Protein AF-A0A2E7JNN3-F1 (afdb_monomer_lite)

Foldseek 3Di:
DDKWKKKKAWDPPADPVVVVCCQVPPQQCLCPPPLHFPQKHWHKAQDCDDPRNRMIMIMMDGNDPVRVCQQPVDQPEAGDPVNVVRCVRSVVVVVVVVVVVTIDMDTDDSGHDRD

Structure (mmCIF, N/CA/C/O backbone):
data_AF-A0A2E7JNN3-F1
#
_entry.id   AF-A0A2E7JNN3-F1
#
loop_
_atom_site.group_PDB
_atom_site.id
_atom_site.type_symbol
_atom_site.label_atom_id
_atom_site.label_alt_id
_atom_site.label_comp_id
_atom_site.label_asym_id
_atom_site.label_entity_id
_atom_site.label_seq_id
_atom_site.pdbx_PDB_ins_code
_atom_site.Cartn_x
_atom_site.Cartn_y
_atom_site.Cartn_z
_atom_site.occupancy
_atom_site.B_iso_or_equiv
_atom_site.auth_seq_id
_atom_site.auth_comp_id
_atom_site.auth_asym_id
_atom_site.auth_atom_id
_atom_site.pdbx_PDB_model_num
ATOM 1 N N . MET A 1 1 ? -5.903 0.884 -16.793 1.00 65.25 1 MET A N 1
ATOM 2 C CA . MET A 1 1 ? -5.655 0.832 -15.342 1.00 65.25 1 MET A CA 1
ATOM 3 C C . MET A 1 1 ? -6.021 -0.557 -14.862 1.00 65.25 1 MET A C 1
ATOM 5 O O . MET A 1 1 ? -7.156 -0.971 -15.068 1.00 65.25 1 MET A O 1
ATOM 9 N N . ILE A 1 2 ? -5.045 -1.295 -14.341 1.00 82.06 2 ILE A N 1
ATOM 10 C CA . ILE A 1 2 ? -5.230 -2.653 -13.808 1.00 82.06 2 ILE A CA 1
ATOM 11 C C . ILE A 1 2 ? -5.215 -2.545 -12.295 1.00 82.06 2 ILE A C 1
ATOM 13 O O . ILE A 1 2 ? -4.373 -1.830 -11.764 1.00 82.06 2 ILE A O 1
ATOM 17 N N . ILE A 1 3 ? -6.152 -3.215 -11.632 1.00 82.19 3 ILE A N 1
ATOM 18 C CA . ILE A 1 3 ? -6.319 -3.164 -10.184 1.00 82.19 3 ILE A CA 1
ATOM 19 C C . ILE A 1 3 ? -5.947 -4.503 -9.548 1.00 82.19 3 ILE A C 1
ATOM 21 O O . ILE A 1 3 ? -6.315 -5.560 -10.058 1.00 82.19 3 ILE A O 1
ATOM 25 N N . VAL A 1 4 ? -5.265 -4.431 -8.411 1.00 84.25 4 VAL A N 1
ATOM 26 C CA . VAL A 1 4 ? -5.246 -5.487 -7.397 1.00 84.25 4 VAL A CA 1
ATOM 27 C C . VAL A 1 4 ? -5.887 -4.920 -6.145 1.00 84.25 4 VAL A C 1
ATOM 29 O O . VAL A 1 4 ? -5.634 -3.769 -5.783 1.00 84.25 4 VAL A O 1
ATOM 32 N N . SER A 1 5 ? -6.726 -5.715 -5.491 1.00 86.56 5 SER A N 1
ATOM 33 C CA . SER A 1 5 ? -7.378 -5.312 -4.253 1.00 86.56 5 SER A CA 1
ATOM 34 C C . SER A 1 5 ? -7.288 -6.374 -3.174 1.00 86.56 5 SER A C 1
ATOM 36 O O . SER A 1 5 ? -7.228 -7.573 -3.445 1.00 86.56 5 SER A O 1
ATOM 38 N N . PHE A 1 6 ? -7.321 -5.918 -1.932 1.00 88.81 6 PHE A N 1
ATOM 39 C CA . PHE A 1 6 ? -7.405 -6.768 -0.757 1.00 88.81 6 PHE A CA 1
ATOM 40 C C . PHE A 1 6 ? -8.332 -6.128 0.268 1.00 88.81 6 PHE A C 1
ATOM 42 O O . PHE A 1 6 ? -8.401 -4.902 0.389 1.00 88.81 6 PHE A O 1
ATOM 49 N N . PHE A 1 7 ? -9.054 -6.963 1.005 1.00 91.12 7 PHE A N 1
ATOM 50 C CA . PHE A 1 7 ? -9.752 -6.524 2.204 1.00 91.12 7 PHE A CA 1
ATOM 51 C C . PHE A 1 7 ? -8.83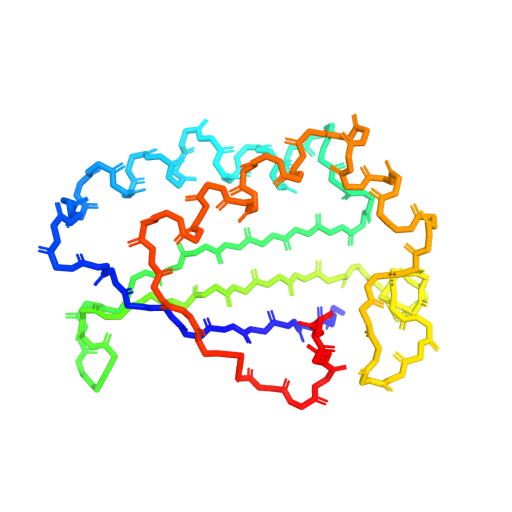8 -6.691 3.399 1.00 91.12 7 PHE A C 1
ATOM 53 O O . PHE A 1 7 ? -8.121 -7.679 3.490 1.00 91.12 7 PHE A O 1
ATOM 60 N N . ALA A 1 8 ? -8.895 -5.745 4.320 1.00 93.94 8 ALA A N 1
ATOM 61 C CA . ALA A 1 8 ? -8.104 -5.764 5.530 1.00 93.94 8 ALA A CA 1
ATOM 62 C C . ALA A 1 8 ? -8.969 -5.522 6.760 1.00 93.94 8 ALA A C 1
ATOM 64 O O . ALA A 1 8 ? -9.938 -4.757 6.729 1.00 93.94 8 ALA A O 1
ATOM 65 N N . THR A 1 9 ? -8.597 -6.173 7.850 1.00 95.50 9 THR A N 1
ATOM 66 C CA . THR A 1 9 ? -9.194 -6.001 9.170 1.00 95.50 9 THR A CA 1
ATOM 67 C C . THR A 1 9 ? -8.072 -5.688 10.141 1.00 95.50 9 THR A C 1
ATOM 69 O O . THR A 1 9 ? -7.060 -6.383 10.150 1.00 95.50 9 THR A O 1
ATOM 72 N N . LEU A 1 10 ? -8.230 -4.628 10.933 1.00 96.56 10 LEU A N 1
ATOM 73 C CA . LEU A 1 10 ? -7.227 -4.281 11.937 1.00 9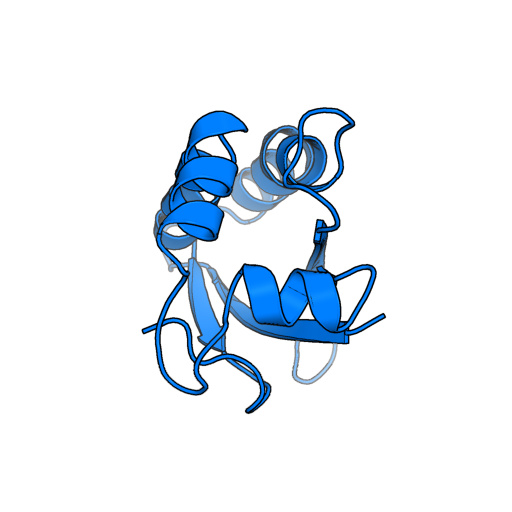6.56 10 LEU A CA 1
ATOM 74 C C . LEU A 1 10 ? -7.143 -5.378 12.990 1.00 96.56 10 LEU A C 1
ATOM 76 O O . LEU A 1 10 ? -8.164 -5.949 13.387 1.00 96.56 10 LEU A O 1
ATOM 80 N N . LYS A 1 11 ? -5.925 -5.637 13.459 1.00 96.50 11 LYS A N 1
ATOM 81 C CA . LYS A 1 11 ? -5.715 -6.515 14.606 1.00 96.50 11 LYS A CA 1
ATOM 82 C C . LYS A 1 11 ? -6.338 -5.901 15.856 1.00 96.50 11 LYS A C 1
ATOM 84 O O . LYS A 1 11 ? -6.516 -4.689 15.956 1.00 96.50 11 LYS A O 1
ATOM 89 N N . SER A 1 12 ? -6.692 -6.750 16.815 1.00 94.00 12 SER A N 1
ATOM 90 C CA . SER A 1 12 ? -7.490 -6.365 17.987 1.00 94.00 12 SER A CA 1
ATOM 91 C C . SER A 1 12 ? -6.871 -5.269 18.862 1.00 94.00 12 SER A C 1
ATOM 93 O O . SER A 1 12 ? -7.590 -4.529 19.528 1.00 94.00 12 SER A O 1
ATOM 95 N N . GLU A 1 13 ? -5.547 -5.188 18.870 1.00 94.81 13 GLU A N 1
ATOM 96 C CA . GLU A 1 13 ? -4.719 -4.287 19.663 1.00 94.81 13 GLU A CA 1
ATOM 97 C C . GLU A 1 13 ? -4.411 -2.961 18.956 1.00 94.81 13 GLU A C 1
ATOM 99 O O . GLU A 1 13 ? -3.846 -2.060 19.571 1.00 94.81 13 GLU A O 1
ATOM 104 N N . VAL A 1 14 ? -4.778 -2.839 17.679 1.00 96.25 14 VAL A N 1
ATOM 105 C CA . VAL A 1 14 ? -4.448 -1.685 16.843 1.00 96.25 14 VAL A CA 1
ATOM 106 C C . VAL A 1 14 ? -5.524 -0.617 16.967 1.00 96.25 14 VAL A C 1
ATOM 108 O O . VAL A 1 14 ? -6.707 -0.862 16.721 1.00 96.25 14 VAL A O 1
ATOM 111 N N . ASP A 1 15 ? -5.102 0.602 17.296 1.00 96.19 15 ASP A N 1
ATOM 112 C CA . ASP A 1 15 ? -5.982 1.761 17.268 1.00 96.19 15 ASP A CA 1
ATOM 113 C C . ASP A 1 15 ? -6.225 2.232 15.824 1.00 96.19 15 ASP A C 1
ATOM 115 O O . ASP A 1 15 ? -5.304 2.437 15.030 1.00 96.19 15 ASP A O 1
ATOM 119 N N . ALA A 1 16 ? -7.497 2.426 15.472 1.00 96.00 16 ALA A N 1
ATOM 120 C CA . ALA A 1 16 ? -7.872 2.818 14.118 1.00 96.00 16 ALA A CA 1
ATOM 121 C C . ALA A 1 16 ? -7.379 4.227 13.748 1.00 96.00 16 ALA A C 1
ATOM 123 O O . ALA A 1 16 ? -7.086 4.474 12.580 1.00 96.00 16 ALA A O 1
ATOM 124 N N . VAL A 1 17 ? -7.278 5.151 14.711 1.00 96.88 17 VAL A N 1
ATOM 125 C CA . VAL A 1 17 ? -6.800 6.519 14.454 1.00 96.88 17 VAL A CA 1
ATOM 126 C C . VAL A 1 17 ? -5.297 6.516 14.202 1.00 96.88 17 VAL A C 1
ATOM 128 O O . VAL A 1 17 ? -4.835 7.227 13.306 1.00 96.88 17 VAL A O 1
ATOM 131 N N . GLU A 1 18 ? -4.544 5.704 14.944 1.00 97.06 18 GLU A N 1
ATOM 132 C CA . GLU A 1 18 ? -3.122 5.462 14.692 1.00 97.06 18 GLU A CA 1
ATOM 133 C C . GLU A 1 18 ? -2.904 4.901 13.282 1.00 97.06 18 GLU A C 1
ATOM 135 O O . GLU A 1 18 ? -2.160 5.493 12.495 1.00 97.06 18 GLU A O 1
ATOM 140 N N . PHE A 1 19 ? -3.622 3.833 12.922 1.00 97.62 19 PHE A N 1
ATOM 141 C CA . PHE A 1 19 ? -3.540 3.243 11.587 1.00 97.62 19 PHE A CA 1
ATOM 142 C C . PHE A 1 19 ? -3.891 4.250 10.483 1.00 97.62 19 PHE A C 1
ATOM 144 O O . PHE A 1 19 ? -3.142 4.418 9.525 1.00 97.62 19 PHE A O 1
ATOM 151 N N . GLU A 1 20 ? -5.012 4.964 10.606 1.00 97.44 20 GLU A N 1
ATOM 152 C CA . GLU A 1 20 ? -5.458 5.936 9.598 1.00 97.44 20 GLU A CA 1
ATOM 153 C C . GLU A 1 20 ? -4.499 7.129 9.468 1.00 97.44 20 GLU A C 1
ATOM 155 O O . GLU A 1 20 ? -4.327 7.688 8.379 1.00 97.44 20 GLU A O 1
ATOM 160 N N . THR A 1 21 ? -3.847 7.514 10.565 1.00 97.88 21 THR A N 1
ATOM 161 C CA . THR A 1 21 ? -2.795 8.535 10.571 1.00 97.88 21 THR A CA 1
ATOM 162 C C . THR A 1 21 ? -1.562 8.040 9.833 1.00 97.88 21 THR A C 1
ATOM 164 O O . THR A 1 21 ? -1.094 8.715 8.916 1.00 97.88 21 THR A O 1
ATOM 167 N N . TRP A 1 22 ? -1.110 6.826 10.140 1.00 97.62 22 TRP A N 1
ATOM 168 C CA . TRP A 1 22 ? -0.007 6.184 9.438 1.00 97.62 22 TRP A CA 1
ATOM 169 C C . TRP A 1 22 ? -0.280 6.023 7.933 1.00 97.62 22 TRP A C 1
ATOM 171 O O . TRP A 1 22 ? 0.571 6.354 7.105 1.00 97.62 22 TRP A O 1
ATOM 181 N N . VAL A 1 23 ? -1.490 5.603 7.546 1.00 97.56 23 VAL A N 1
ATOM 182 C CA . VAL A 1 23 ? -1.878 5.481 6.132 1.00 97.56 23 VAL A CA 1
ATOM 183 C C . VAL A 1 23 ? -1.749 6.819 5.400 1.00 97.56 23 VAL A C 1
ATOM 185 O O . VAL A 1 23 ? -1.283 6.873 4.257 1.00 97.56 23 VAL A O 1
ATOM 188 N N . ARG A 1 24 ? -2.174 7.913 6.037 1.00 97.50 24 ARG A N 1
ATOM 189 C CA . ARG A 1 24 ? -2.140 9.259 5.451 1.00 97.50 24 ARG A CA 1
ATOM 190 C C . ARG A 1 24 ? -0.724 9.827 5.370 1.00 97.50 24 ARG A C 1
ATOM 192 O O . ARG A 1 24 ? -0.418 10.519 4.403 1.00 97.50 24 ARG A O 1
ATOM 199 N N . GLU A 1 25 ? 0.102 9.578 6.379 1.00 96.62 25 GLU A N 1
ATOM 200 C CA . GLU A 1 25 ? 1.388 10.264 6.560 1.00 96.62 25 GLU A CA 1
ATOM 201 C C . GLU A 1 25 ? 2.582 9.466 6.029 1.00 96.62 25 GLU A C 1
ATOM 203 O O . GLU A 1 25 ? 3.567 10.065 5.603 1.00 96.62 25 GLU A O 1
ATOM 208 N N . GLU A 1 26 ? 2.482 8.137 5.972 1.00 95.31 26 GLU A N 1
ATOM 209 C CA . GLU A 1 26 ? 3.559 7.263 5.500 1.00 95.31 26 GLU A CA 1
ATOM 210 C C . GLU A 1 26 ? 3.158 6.461 4.256 1.00 95.31 26 GLU A C 1
ATOM 212 O O . GLU A 1 26 ? 3.796 6.607 3.212 1.00 95.31 26 GLU A O 1
ATOM 217 N N . TRP A 1 27 ? 2.098 5.645 4.327 1.00 95.38 27 TRP A N 1
ATOM 218 C CA . TRP A 1 27 ? 1.724 4.745 3.223 1.00 95.38 27 TRP A CA 1
ATOM 219 C C . TRP A 1 27 ? 1.405 5.502 1.933 1.00 95.38 27 TRP A C 1
ATOM 221 O O . TRP A 1 27 ? 2.007 5.256 0.887 1.00 95.38 27 TRP A O 1
ATOM 231 N N . SER A 1 28 ? 0.448 6.433 1.997 1.00 95.88 28 SER A N 1
ATOM 232 C CA . SER A 1 28 ? -0.060 7.116 0.805 1.00 95.88 28 SER A CA 1
ATOM 233 C C . SER A 1 28 ? 1.010 7.982 0.135 1.00 95.88 28 SER A C 1
ATOM 235 O O . SER A 1 28 ? 1.118 7.906 -1.090 1.00 95.88 28 SER A O 1
ATOM 237 N N . PRO A 1 29 ? 1.830 8.762 0.869 1.00 95.62 29 PRO A N 1
ATOM 238 C CA . PRO A 1 29 ? 2.927 9.510 0.264 1.00 95.62 29 PRO A CA 1
ATOM 239 C C . PRO A 1 29 ? 4.012 8.620 -0.350 1.00 95.62 29 PRO A C 1
ATOM 241 O O . PRO A 1 29 ? 4.524 8.969 -1.409 1.00 95.62 29 PRO A O 1
ATOM 244 N N . LYS A 1 30 ? 4.345 7.472 0.260 1.00 95.56 30 LYS A N 1
ATOM 245 C CA . LYS A 1 30 ? 5.339 6.53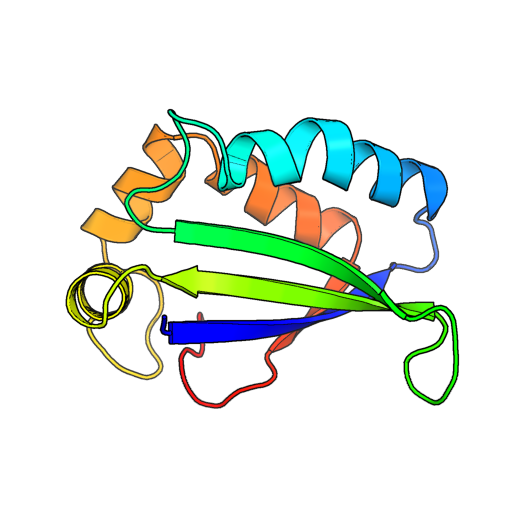8 -0.299 1.00 95.56 30 LYS A CA 1
ATOM 246 C C . LYS A 1 30 ? 4.837 5.835 -1.557 1.00 95.56 30 LYS A C 1
ATOM 248 O O . LYS A 1 30 ? 5.593 5.694 -2.508 1.00 95.56 30 LYS A O 1
ATOM 253 N N . LEU A 1 31 ? 3.569 5.424 -1.586 1.00 95.56 31 LEU A N 1
ATOM 254 C CA . LEU A 1 31 ? 2.996 4.741 -2.748 1.00 95.56 31 LEU A CA 1
ATOM 255 C C . LEU A 1 31 ? 2.700 5.696 -3.911 1.00 95.56 31 LEU A C 1
ATOM 257 O O . LEU A 1 31 ? 2.894 5.332 -5.062 1.00 95.56 31 LEU A O 1
ATOM 261 N N . ASN A 1 32 ? 2.202 6.900 -3.619 1.00 96.19 32 ASN A N 1
ATOM 262 C CA . ASN A 1 32 ? 1.697 7.828 -4.640 1.00 96.19 32 ASN A CA 1
ATOM 263 C C . ASN A 1 32 ? 2.629 9.017 -4.917 1.00 96.19 32 ASN A C 1
ATOM 265 O O . ASN A 1 32 ? 2.310 9.876 -5.742 1.00 96.19 32 ASN A O 1
ATOM 269 N N . GLY A 1 33 ? 3.738 9.124 -4.188 1.00 94.31 33 GLY A N 1
ATOM 270 C CA . GLY A 1 33 ? 4.715 10.190 -4.358 1.00 94.31 33 GLY A CA 1
ATOM 271 C C . GLY A 1 33 ? 5.526 10.040 -5.643 1.00 94.31 33 GLY A C 1
ATOM 272 O O . GLY A 1 33 ? 5.585 8.979 -6.254 1.00 94.31 33 GLY A O 1
ATOM 273 N N . LYS A 1 34 ? 6.218 11.117 -6.029 1.00 92.75 34 LYS A N 1
ATOM 274 C CA . LYS A 1 34 ? 7.122 11.131 -7.195 1.00 92.75 34 LYS A CA 1
ATOM 275 C C . LYS A 1 34 ? 8.261 10.100 -7.105 1.00 92.75 34 LYS A C 1
ATOM 277 O O . LYS A 1 34 ? 8.782 9.697 -8.135 1.00 92.75 34 LYS A O 1
ATOM 282 N N . ASP A 1 35 ? 8.638 9.737 -5.879 1.00 93.69 35 ASP A N 1
ATOM 283 C CA . ASP A 1 35 ? 9.707 8.788 -5.562 1.00 93.69 35 ASP A CA 1
ATOM 284 C C . ASP A 1 35 ? 9.128 7.402 -5.212 1.00 93.69 35 ASP A C 1
ATOM 286 O O . ASP A 1 35 ? 9.847 6.556 -4.694 1.00 93.69 35 ASP A O 1
ATOM 290 N N . GLY A 1 36 ? 7.823 7.194 -5.435 1.00 95.19 36 GLY A N 1
ATOM 291 C CA . GLY A 1 36 ? 7.142 5.922 -5.219 1.00 95.19 36 GLY A CA 1
ATOM 292 C C . GLY A 1 36 ? 7.413 4.905 -6.331 1.00 95.19 36 GLY A C 1
ATOM 293 O O . GLY A 1 36 ? 8.113 5.211 -7.301 1.00 95.19 36 GLY A O 1
ATOM 294 N N . PRO A 1 37 ? 6.849 3.692 -6.216 1.00 95.75 37 PRO A N 1
ATOM 295 C CA . PRO A 1 37 ? 7.134 2.627 -7.160 1.00 95.75 37 PRO A CA 1
ATOM 296 C C . PRO A 1 37 ? 6.683 2.970 -8.580 1.00 95.75 37 PRO A C 1
ATOM 298 O O . PRO A 1 37 ? 5.564 3.441 -8.811 1.00 95.75 37 PRO A O 1
ATOM 301 N N . LYS A 1 38 ? 7.546 2.684 -9.554 1.00 95.06 38 LYS A N 1
ATOM 302 C CA . LYS A 1 38 ? 7.288 2.914 -10.975 1.00 95.06 38 LYS A CA 1
ATOM 303 C C . LYS A 1 38 ? 5.903 2.430 -11.420 1.00 95.06 38 LYS A C 1
ATOM 305 O O . LYS A 1 38 ? 5.612 1.239 -11.446 1.00 95.06 38 LYS A O 1
ATOM 310 N N . GLY A 1 39 ? 5.081 3.360 -11.905 1.00 95.38 39 GLY A N 1
ATOM 311 C CA . GLY A 1 39 ? 3.801 3.044 -12.548 1.00 95.38 39 GLY A CA 1
ATOM 312 C C . GLY A 1 39 ? 2.773 2.386 -11.620 1.00 95.38 39 GLY A C 1
ATOM 313 O O . GLY A 1 39 ? 1.789 1.832 -12.116 1.00 95.38 39 GLY A O 1
ATOM 314 N N . MET A 1 40 ? 2.987 2.456 -10.300 1.00 94.81 40 MET A N 1
ATOM 315 C CA . MET A 1 40 ? 2.051 2.018 -9.271 1.00 94.81 40 MET A CA 1
ATOM 316 C C . MET A 1 40 ? 1.490 3.216 -8.510 1.00 94.81 40 MET A C 1
ATOM 318 O O . MET A 1 40 ? 2.189 4.176 -8.212 1.00 94.81 40 MET A O 1
ATOM 322 N N . THR A 1 41 ? 0.210 3.135 -8.171 1.00 95.75 41 THR A N 1
ATOM 323 C CA . THR A 1 41 ? -0.465 4.047 -7.236 1.00 95.75 41 THR A CA 1
ATOM 324 C C . THR A 1 41 ? -1.471 3.250 -6.422 1.00 95.75 41 THR A C 1
ATOM 326 O O . THR A 1 41 ? -1.768 2.104 -6.754 1.00 95.75 41 THR A O 1
ATOM 329 N N . GLY A 1 42 ? -2.033 3.816 -5.363 1.00 94.31 42 GLY A N 1
ATOM 330 C CA . GLY A 1 42 ? -3.053 3.113 -4.603 1.00 94.31 42 GLY A CA 1
ATOM 331 C C . GLY A 1 42 ? -3.631 3.893 -3.442 1.00 94.31 42 GLY A C 1
ATOM 332 O O . GLY A 1 42 ? -3.270 5.035 -3.164 1.00 94.31 42 GLY A O 1
ATOM 333 N N . GLN A 1 43 ? -4.567 3.246 -2.763 1.00 95.06 43 GLN A N 1
ATOM 334 C CA . GLN A 1 43 ? -5.296 3.809 -1.637 1.00 95.06 43 GLN A CA 1
ATOM 335 C C . GLN A 1 43 ? -5.740 2.709 -0.678 1.00 95.06 43 GLN A C 1
ATOM 337 O O . GLN A 1 43 ? -6.028 1.588 -1.098 1.00 95.06 43 GLN A O 1
ATOM 342 N N . ILE A 1 44 ? -5.849 3.066 0.599 1.00 95.88 44 ILE A N 1
ATOM 343 C CA . ILE A 1 44 ? -6.544 2.278 1.613 1.00 95.88 44 ILE A CA 1
ATOM 344 C C . ILE A 1 44 ? -7.776 3.084 2.028 1.00 95.88 44 ILE A C 1
ATOM 346 O O . ILE A 1 44 ? -7.652 4.220 2.481 1.00 95.88 44 ILE A O 1
ATOM 350 N N . ALA A 1 45 ? -8.966 2.515 1.843 1.00 93.50 45 ALA A N 1
ATOM 351 C CA . ALA A 1 45 ? -10.239 3.163 2.151 1.00 93.50 45 ALA A CA 1
ATOM 352 C C . ALA A 1 45 ? -11.001 2.390 3.232 1.00 93.50 45 ALA A C 1
ATOM 354 O O . ALA A 1 45 ? -11.075 1.166 3.180 1.00 93.50 45 ALA A O 1
ATOM 355 N N . LYS A 1 46 ? -11.606 3.098 4.189 1.00 95.56 46 LYS A N 1
ATOM 356 C CA . LYS A 1 46 ? -12.416 2.495 5.252 1.00 95.56 46 LYS A CA 1
ATOM 357 C C . LYS A 1 46 ? -13.859 2.287 4.807 1.00 95.56 46 LYS A C 1
ATOM 359 O O . LYS A 1 46 ? -14.503 3.191 4.273 1.00 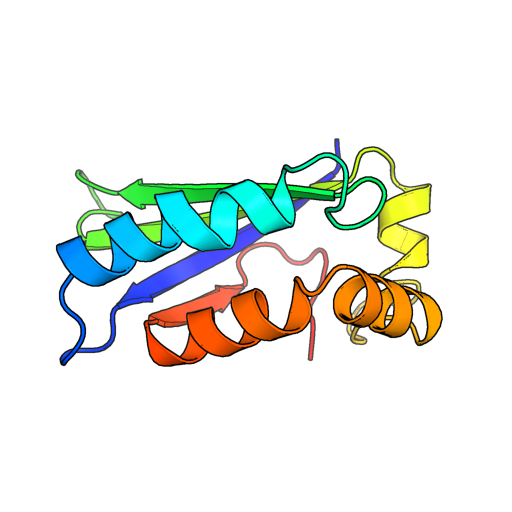95.56 46 LYS A O 1
ATOM 364 N N . GLY A 1 47 ? -14.397 1.108 5.082 1.00 93.44 47 GLY A N 1
ATOM 365 C CA . GLY A 1 47 ? -15.827 0.864 5.046 1.00 93.44 47 GLY A CA 1
ATOM 366 C C . GLY A 1 47 ? -16.472 1.351 6.340 1.00 93.44 47 GLY A C 1
ATOM 367 O O . GLY A 1 47 ? -16.341 0.721 7.383 1.00 93.44 47 GLY A O 1
ATOM 368 N N . ASP A 1 48 ? -17.215 2.456 6.287 1.00 92.81 48 ASP A N 1
ATOM 369 C CA . ASP A 1 48 ? -17.933 2.974 7.465 1.00 92.81 48 ASP A CA 1
ATOM 370 C C . ASP A 1 48 ? -19.367 2.433 7.596 1.00 92.81 48 ASP A C 1
ATOM 372 O O . ASP A 1 48 ? -20.045 2.648 8.608 1.00 92.81 48 ASP A O 1
ATOM 376 N N . ARG A 1 49 ? -19.882 1.759 6.559 1.00 89.25 49 ARG A N 1
ATOM 377 C CA . ARG A 1 49 ? -21.296 1.366 6.450 1.00 89.25 49 ARG A CA 1
ATOM 378 C C . ARG A 1 49 ? -21.475 0.008 5.777 1.00 89.25 49 ARG A C 1
ATOM 380 O O . ARG A 1 49 ? -20.627 -0.447 5.015 1.00 89.25 49 ARG A O 1
ATOM 387 N N . GLY A 1 50 ? -22.646 -0.587 6.010 1.00 90.94 50 GLY A N 1
ATOM 388 C CA . GLY A 1 50 ? -23.061 -1.834 5.368 1.00 90.94 50 GLY A CA 1
ATOM 389 C C . GLY A 1 50 ? -22.177 -3.029 5.750 1.00 90.94 50 GLY A C 1
ATOM 390 O O . GLY A 1 50 ? -21.542 -2.998 6.804 1.00 90.94 50 GLY A O 1
ATOM 391 N N . PRO A 1 51 ? -22.120 -4.071 4.901 1.00 86.88 51 PRO A N 1
ATOM 392 C CA . PRO A 1 51 ? -21.312 -5.268 5.151 1.00 86.88 51 PRO A CA 1
ATOM 393 C C . PRO A 1 51 ? -19.805 -5.008 5.280 1.00 86.88 51 PRO A C 1
ATOM 395 O O . PRO A 1 51 ? -19.099 -5.833 5.839 1.00 86.88 51 PRO A O 1
ATOM 398 N N . ALA A 1 52 ? -19.314 -3.870 4.781 1.00 83.56 52 ALA A N 1
ATOM 399 C CA . ALA A 1 52 ? -17.910 -3.480 4.876 1.00 83.56 52 ALA A CA 1
ATOM 400 C C . ALA A 1 52 ? -17.586 -2.682 6.153 1.00 83.56 52 ALA A C 1
ATOM 402 O O . ALA A 1 52 ? -16.448 -2.251 6.319 1.00 83.56 52 ALA A O 1
ATOM 403 N N . LYS A 1 53 ? -18.569 -2.439 7.037 1.00 90.06 53 LYS A N 1
ATOM 404 C CA . LYS A 1 53 ? -18.374 -1.621 8.239 1.00 90.06 53 LYS A CA 1
ATOM 405 C C . LYS A 1 53 ? -17.254 -2.193 9.115 1.00 90.06 53 LYS A C 1
ATOM 407 O O . LYS A 1 53 ? -17.386 -3.301 9.618 1.00 90.06 53 LYS A O 1
ATOM 412 N N . GLY A 1 54 ? -16.217 -1.392 9.356 1.00 87.25 54 GLY A N 1
ATOM 413 C CA . GLY A 1 54 ? -15.066 -1.768 10.187 1.00 87.25 54 GLY A CA 1
ATOM 414 C C . GLY A 1 54 ? -13.934 -2.468 9.431 1.00 87.25 54 GLY A C 1
ATOM 415 O O . GLY A 1 54 ? -12.904 -2.748 10.034 1.00 87.25 54 GLY A O 1
ATOM 416 N N . HIS A 1 55 ? -14.093 -2.702 8.127 1.00 92.25 55 HIS A N 1
ATOM 417 C CA . HIS A 1 55 ? -13.042 -3.227 7.260 1.00 92.25 55 HIS A CA 1
ATOM 418 C C . HIS A 1 55 ? -12.412 -2.113 6.425 1.00 92.25 55 HIS A C 1
ATOM 420 O O . HIS A 1 55 ? -13.008 -1.056 6.202 1.00 92.25 55 HIS A O 1
ATOM 426 N N . TYR A 1 56 ? -11.219 -2.381 5.914 1.00 95.44 56 TYR A N 1
ATOM 427 C CA . TYR A 1 56 ? -10.509 -1.526 4.977 1.00 95.44 56 TYR A CA 1
ATOM 428 C C . TYR A 1 56 ? -10.379 -2.233 3.627 1.00 95.44 56 TYR A C 1
ATOM 430 O O . TYR A 1 56 ? -10.283 -3.456 3.555 1.00 95.44 56 TYR A O 1
ATOM 438 N N . LEU A 1 57 ? -10.390 -1.461 2.548 1.00 93.06 57 LEU A N 1
ATOM 439 C CA . LEU A 1 57 ? -10.129 -1.914 1.189 1.00 93.06 57 LEU A CA 1
ATOM 440 C C . LEU A 1 57 ? -8.821 -1.282 0.723 1.00 93.06 57 LEU A C 1
ATOM 442 O O . LEU A 1 57 ? -8.752 -0.064 0.551 1.00 93.06 57 LEU A O 1
ATOM 446 N N . GLY A 1 58 ? -7.808 -2.111 0.501 1.00 92.06 58 GLY A N 1
ATOM 447 C CA . GLY A 1 58 ? -6.615 -1.729 -0.237 1.00 92.06 58 GLY A CA 1
ATOM 448 C C . GLY A 1 58 ? -6.853 -1.895 -1.731 1.00 92.06 58 GLY A C 1
ATOM 449 O O . GLY A 1 58 ? -7.348 -2.931 -2.173 1.00 92.06 58 GLY A O 1
ATOM 450 N N . ALA A 1 59 ? -6.504 -0.879 -2.512 1.00 91.56 59 ALA A N 1
ATOM 451 C CA . ALA A 1 59 ? -6.498 -0.934 -3.966 1.00 91.56 59 ALA A CA 1
ATOM 452 C C . ALA A 1 59 ? -5.165 -0.402 -4.486 1.00 91.56 59 ALA A C 1
ATOM 454 O O . ALA A 1 59 ? -4.776 0.719 -4.158 1.00 91.56 59 ALA A O 1
ATOM 455 N N . VAL A 1 60 ? -4.495 -1.201 -5.309 1.00 91.31 60 VAL A N 1
ATOM 456 C CA . VAL A 1 60 ? -3.263 -0.845 -6.012 1.00 91.31 60 VAL A CA 1
ATOM 457 C C . VAL A 1 60 ? -3.546 -0.859 -7.506 1.00 91.31 60 VAL A C 1
ATOM 459 O O . VAL A 1 60 ? -4.164 -1.789 -8.024 1.00 91.31 60 VAL A O 1
ATOM 462 N N . TYR A 1 61 ? -3.102 0.182 -8.194 1.00 92.94 61 TYR A N 1
ATOM 463 C CA . TYR A 1 61 ? -3.327 0.407 -9.609 1.00 92.94 61 TYR A CA 1
ATOM 464 C C . TYR A 1 61 ? -2.005 0.427 -10.362 1.00 92.94 61 TYR A C 1
ATOM 466 O O . TYR A 1 61 ? -1.095 1.166 -9.992 1.00 92.94 61 TYR A O 1
ATOM 474 N N . PHE A 1 62 ? -1.951 -0.314 -11.465 1.00 94.25 62 PHE A N 1
ATOM 475 C CA . PHE A 1 62 ? -0.881 -0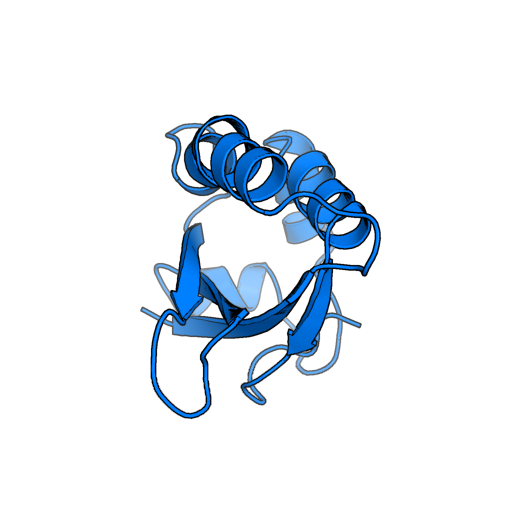.224 -12.454 1.00 94.25 62 PHE A CA 1
ATOM 476 C C . PHE A 1 62 ? -1.321 0.657 -13.623 1.00 94.25 62 PHE A C 1
ATOM 478 O O . PHE A 1 62 ? -2.458 0.550 -14.116 1.00 94.25 62 PHE A O 1
ATOM 485 N N . ASP A 1 63 ? -0.403 1.495 -14.101 1.00 95.25 63 ASP A N 1
ATOM 486 C CA . ASP A 1 63 ? -0.621 2.364 -15.261 1.00 95.25 63 ASP A CA 1
ATOM 487 C C . ASP A 1 63 ? -0.909 1.576 -16.554 1.00 95.25 63 ASP A C 1
ATOM 489 O O . ASP A 1 63 ? -1.689 2.015 -17.405 1.00 95.25 63 ASP A O 1
ATOM 493 N N . SER A 1 64 ? -0.356 0.368 -16.669 1.00 94.31 64 SER A N 1
ATOM 494 C CA . SER A 1 64 ? -0.407 -0.478 -17.856 1.00 94.31 64 SER A CA 1
ATOM 495 C C . SER A 1 64 ? -0.270 -1.968 -17.518 1.00 94.31 64 SER A C 1
ATOM 497 O O . SER A 1 64 ? 0.239 -2.346 -16.462 1.00 94.31 64 SER A O 1
ATOM 499 N N . ALA A 1 65 ? -0.704 -2.824 -18.452 1.00 92.00 65 ALA A N 1
ATOM 500 C CA . ALA A 1 65 ? -0.471 -4.273 -18.393 1.00 92.00 65 ALA A CA 1
ATOM 501 C C . ALA A 1 65 ? 1.014 -4.607 -18.356 1.00 92.00 65 ALA A C 1
ATOM 503 O O . ALA A 1 65 ? 1.429 -5.414 -17.538 1.00 92.00 65 ALA A O 1
ATOM 504 N N . SER A 1 66 ? 1.812 -3.906 -19.158 1.00 93.88 66 SER A N 1
ATOM 505 C CA . SER A 1 66 ? 3.255 -4.102 -19.210 1.00 93.88 66 SER A CA 1
ATOM 506 C C . SER A 1 66 ? 3.936 -3.832 -17.867 1.00 93.88 66 SER A C 1
ATOM 508 O O . SER A 1 66 ? 4.837 -4.576 -17.499 1.00 93.88 66 SER A O 1
ATOM 510 N N . THR A 1 67 ? 3.515 -2.806 -17.116 1.00 94.56 67 THR A N 1
ATOM 511 C CA . THR A 1 67 ? 4.060 -2.540 -15.773 1.00 94.56 67 THR A CA 1
ATOM 512 C C . THR A 1 67 ? 3.645 -3.626 -14.784 1.00 94.56 67 THR A C 1
ATOM 514 O O . THR A 1 67 ? 4.500 -4.139 -14.067 1.00 94.56 67 THR A O 1
ATOM 517 N N . ARG A 1 68 ? 2.366 -4.035 -14.777 1.00 92.75 68 ARG A N 1
ATOM 518 C CA . ARG A 1 68 ? 1.903 -5.169 -13.958 1.00 92.75 68 ARG A CA 1
ATOM 519 C C . ARG A 1 68 ? 2.717 -6.430 -14.264 1.00 92.75 68 ARG A C 1
ATOM 521 O O . ARG A 1 68 ? 3.257 -7.015 -13.339 1.00 92.75 68 ARG A O 1
ATOM 528 N N . ASP A 1 69 ? 2.833 -6.809 -15.535 1.00 93.25 69 ASP A N 1
ATOM 529 C CA . ASP A 1 69 ? 3.540 -8.025 -15.972 1.00 93.25 69 ASP A CA 1
ATOM 530 C C . ASP A 1 69 ? 5.045 -7.937 -15.703 1.00 93.25 69 ASP A C 1
ATOM 532 O O . ASP A 1 69 ? 5.717 -8.945 -15.527 1.00 93.25 69 ASP A O 1
ATOM 536 N N . TRP A 1 70 ? 5.604 -6.730 -15.632 1.00 95.00 70 TRP A N 1
ATOM 537 C CA . TRP A 1 70 ? 6.991 -6.538 -15.223 1.00 95.00 70 TRP A CA 1
ATOM 538 C C . TRP A 1 70 ? 7.197 -6.800 -13.723 1.00 95.00 70 TRP A C 1
ATOM 540 O O . TRP A 1 70 ? 8.176 -7.450 -13.340 1.00 95.00 70 TRP A O 1
ATOM 550 N N . TYR A 1 71 ? 6.274 -6.337 -12.872 1.00 93.19 71 TYR A N 1
ATOM 551 C CA . TYR A 1 71 ? 6.292 -6.664 -11.443 1.00 93.19 71 TYR A CA 1
ATOM 552 C C . TYR A 1 71 ? 5.937 -8.129 -11.183 1.00 93.19 71 TYR A C 1
ATOM 554 O O . TYR A 1 71 ? 6.541 -8.743 -10.311 1.00 93.19 71 TYR A O 1
ATOM 562 N N . PHE A 1 72 ? 5.002 -8.687 -11.948 1.00 91.50 72 PHE A N 1
ATOM 563 C CA . PHE A 1 72 ? 4.426 -10.014 -11.751 1.00 91.50 72 PHE A CA 1
ATOM 564 C C . PHE A 1 72 ? 4.334 -10.768 -13.087 1.00 91.50 72 PHE A C 1
ATOM 566 O O . PHE A 1 72 ? 3.270 -10.832 -13.705 1.00 91.50 72 PHE A O 1
ATOM 573 N N . PRO A 1 73 ? 5.462 -11.305 -13.575 1.00 92.25 73 PRO A N 1
ATOM 574 C CA . PRO A 1 73 ? 5.546 -11.908 -14.905 1.00 92.25 73 PRO A CA 1
ATOM 575 C C . PRO A 1 73 ? 4.885 -13.281 -15.002 1.00 92.25 73 PRO A C 1
ATOM 577 O O . PRO A 1 73 ? 4.600 -13.736 -16.110 1.00 92.25 73 PRO A O 1
ATOM 580 N N . VAL A 1 74 ? 4.674 -13.952 -13.868 1.00 89.00 74 VAL A N 1
ATOM 581 C CA . VAL A 1 74 ? 4.098 -15.294 -13.797 1.00 89.00 74 VAL A CA 1
ATOM 582 C C . VAL A 1 74 ? 2.937 -15.278 -12.811 1.00 89.00 74 VAL A C 1
ATOM 584 O O . VAL A 1 74 ? 3.068 -14.808 -11.683 1.00 89.00 74 VAL A O 1
ATOM 587 N N . GLU A 1 75 ? 1.782 -15.766 -13.255 1.00 81.50 75 GLU A N 1
ATOM 588 C CA . GLU A 1 75 ? 0.580 -15.855 -12.428 1.00 81.50 75 GLU A CA 1
ATOM 589 C C . GLU A 1 75 ? 0.782 -16.849 -11.279 1.00 81.50 75 GLU A C 1
ATOM 591 O O . GLU A 1 75 ? 1.289 -17.952 -11.480 1.00 81.50 75 GLU A O 1
ATOM 596 N N . GLY A 1 76 ? 0.366 -16.460 -10.072 1.00 78.69 76 GLY A N 1
ATOM 597 C CA . GLY A 1 76 ? 0.503 -17.289 -8.873 1.00 78.69 76 GLY A CA 1
ATOM 598 C C . GLY A 1 76 ? 1.893 -17.266 -8.236 1.00 78.69 76 GLY A C 1
ATOM 599 O O . GLY A 1 76 ? 2.078 -17.887 -7.193 1.00 78.69 76 GLY A O 1
ATOM 600 N N . GLU A 1 77 ? 2.847 -16.553 -8.836 1.00 83.50 77 GLU A N 1
ATOM 601 C CA . GLU A 1 77 ? 4.152 -16.282 -8.244 1.00 83.50 77 GLU A CA 1
ATOM 602 C C . GLU A 1 77 ? 4.209 -14.854 -7.680 1.00 83.50 77 GLU A C 1
ATOM 604 O O . GLU A 1 77 ? 3.447 -13.962 -8.062 1.00 83.50 77 GLU A O 1
ATOM 609 N N . GLY A 1 78 ? 5.138 -14.633 -6.752 1.00 83.31 78 GLY A N 1
ATOM 610 C CA . GLY A 1 78 ? 5.379 -13.318 -6.171 1.00 83.31 78 GLY A CA 1
ATOM 611 C C . GLY A 1 78 ? 6.038 -12.321 -7.135 1.00 83.31 78 GLY A C 1
ATOM 612 O O . GLY A 1 78 ? 6.150 -12.524 -8.344 1.00 83.31 78 GLY A O 1
ATOM 613 N N . LEU A 1 79 ? 6.513 -11.210 -6.566 1.00 89.94 79 LEU A N 1
ATOM 614 C CA . LEU A 1 79 ? 7.244 -10.179 -7.305 1.00 89.94 79 LEU A CA 1
ATOM 615 C C . LEU A 1 79 ? 8.447 -10.747 -8.073 1.00 89.94 79 LEU A C 1
ATOM 617 O O . LEU A 1 79 ? 9.251 -11.506 -7.523 1.00 89.94 79 LEU A O 1
ATOM 621 N N . SER A 1 80 ? 8.648 -10.264 -9.299 1.00 94.06 80 SER A N 1
ATOM 622 C CA . SER A 1 80 ? 9.896 -10.444 -10.037 1.00 94.06 80 SER A CA 1
ATOM 623 C C . SER A 1 80 ? 11.078 -9.853 -9.264 1.00 94.06 80 SER A C 1
ATOM 625 O O . SER A 1 80 ? 10.922 -8.935 -8.457 1.00 94.06 80 SER A O 1
ATOM 627 N N . ALA A 1 81 ? 12.295 -10.330 -9.540 1.00 95.38 81 ALA A N 1
ATOM 628 C CA . ALA A 1 81 ? 13.500 -9.800 -8.895 1.00 95.38 81 ALA A CA 1
ATOM 629 C C . ALA A 1 81 ? 13.678 -8.288 -9.131 1.00 95.38 81 ALA A C 1
ATOM 631 O O . ALA A 1 81 ? 14.046 -7.553 -8.218 1.00 95.38 81 ALA A O 1
ATOM 632 N N . ALA A 1 82 ? 13.370 -7.817 -10.344 1.00 95.62 82 ALA A N 1
ATOM 633 C CA . ALA A 1 82 ? 13.448 -6.402 -10.688 1.00 95.62 82 ALA A CA 1
ATOM 634 C C . ALA A 1 82 ? 12.339 -5.587 -10.000 1.00 95.62 82 ALA A C 1
ATOM 636 O O . ALA A 1 82 ? 12.603 -4.499 -9.492 1.00 95.62 82 ALA A O 1
ATOM 637 N N . GLY A 1 83 ? 11.125 -6.141 -9.919 1.00 95.06 83 GLY A N 1
ATOM 638 C CA . GLY A 1 83 ? 10.023 -5.550 -9.166 1.00 95.06 83 GLY A CA 1
ATOM 639 C C . GLY A 1 83 ? 10.348 -5.414 -7.681 1.00 95.06 83 GLY A C 1
ATOM 640 O O . GLY A 1 83 ? 10.167 -4.344 -7.111 1.00 95.06 83 GLY A O 1
ATOM 641 N N . ARG A 1 84 ? 10.904 -6.461 -7.065 1.00 94.25 84 ARG A N 1
ATOM 642 C CA . ARG A 1 84 ? 11.364 -6.435 -5.671 1.00 94.25 84 ARG A CA 1
ATOM 643 C C . ARG A 1 84 ? 12.410 -5.343 -5.442 1.00 94.25 84 ARG A C 1
ATOM 645 O O . ARG A 1 84 ? 12.238 -4.536 -4.536 1.00 94.25 84 ARG A O 1
ATOM 652 N N . GLN A 1 85 ? 13.431 -5.275 -6.298 1.00 96.19 85 GLN A N 1
ATOM 653 C CA . GLN A 1 85 ? 14.467 -4.244 -6.208 1.00 96.19 85 GLN A CA 1
ATOM 654 C C . GLN A 1 85 ? 13.882 -2.827 -6.291 1.00 96.19 85 GLN A C 1
ATOM 656 O O . GLN A 1 85 ? 14.318 -1.944 -5.562 1.00 96.19 85 GLN A O 1
ATOM 661 N N . GLU A 1 86 ? 12.894 -2.601 -7.156 1.00 95.50 86 GLU A N 1
ATOM 662 C CA . GLU A 1 86 ? 12.203 -1.314 -7.281 1.00 95.50 86 GLU A CA 1
ATOM 663 C C . GLU A 1 86 ? 11.419 -0.953 -6.008 1.00 95.50 86 GLU A C 1
ATOM 665 O O . GLU A 1 86 ? 11.555 0.161 -5.503 1.00 95.50 86 GLU A O 1
ATOM 670 N N . ILE A 1 87 ? 10.646 -1.895 -5.448 1.00 94.38 87 ILE A N 1
ATOM 671 C CA . ILE A 1 87 ? 9.894 -1.687 -4.195 1.00 94.38 87 ILE A CA 1
ATOM 672 C C . ILE A 1 87 ? 10.833 -1.396 -3.011 1.00 94.38 87 ILE A C 1
ATOM 674 O O . ILE A 1 87 ? 10.533 -0.541 -2.172 1.00 94.38 87 ILE A O 1
ATOM 678 N N . GLU A 1 88 ? 11.977 -2.079 -2.948 1.00 94.06 88 GLU A N 1
ATOM 679 C CA . GLU A 1 88 ? 13.017 -1.845 -1.942 1.00 94.06 88 GLU A CA 1
ATOM 680 C C . GLU A 1 88 ? 13.695 -0.480 -2.140 1.00 94.06 88 GLU A C 1
ATOM 682 O O . GLU A 1 88 ? 13.818 0.292 -1.191 1.00 94.06 88 GLU A O 1
ATOM 687 N N . ALA A 1 89 ? 14.081 -0.138 -3.373 1.00 94.25 89 ALA A N 1
ATOM 688 C CA . ALA A 1 89 ? 14.802 1.097 -3.682 1.00 94.25 89 ALA A CA 1
ATOM 689 C C . ALA A 1 89 ? 13.974 2.368 -3.431 1.00 94.25 89 ALA A C 1
ATOM 691 O O . ALA A 1 89 ? 14.531 3.377 -2.999 1.00 94.25 89 ALA A O 1
ATOM 692 N N . CYS A 1 90 ? 12.657 2.327 -3.661 1.00 92.44 90 CYS A N 1
ATOM 693 C CA . CYS A 1 90 ? 11.757 3.441 -3.335 1.00 92.44 90 CYS A CA 1
ATOM 694 C C . CYS A 1 90 ? 11.348 3.485 -1.849 1.00 92.44 90 CYS A C 1
ATOM 696 O O . CYS A 1 90 ? 10.648 4.403 -1.415 1.00 92.44 90 CYS A O 1
ATOM 698 N N . GLY A 1 91 ? 11.764 2.500 -1.044 1.00 90.81 91 GLY A N 1
ATOM 699 C CA . GLY A 1 91 ? 11.421 2.417 0.376 1.00 90.81 91 GLY A CA 1
ATOM 700 C C . GLY A 1 91 ? 9.931 2.173 0.639 1.00 90.81 91 GLY A C 1
ATOM 701 O O . GLY A 1 91 ? 9.442 2.509 1.724 1.00 90.81 91 GLY A O 1
ATOM 702 N N . PHE A 1 92 ? 9.198 1.636 -0.346 1.00 93.38 92 PHE A N 1
ATOM 703 C CA . PHE A 1 92 ? 7.813 1.200 -0.166 1.00 93.38 92 PHE A CA 1
ATOM 704 C C . PHE A 1 92 ? 7.739 -0.179 0.501 1.00 93.38 92 PHE A C 1
ATOM 706 O O . PHE A 1 92 ? 6.773 -0.429 1.214 1.00 93.38 92 PHE A O 1
ATOM 713 N N . ALA A 1 93 ? 8.773 -1.022 0.357 1.00 91.50 93 ALA A N 1
ATOM 714 C CA . ALA A 1 93 ? 8.872 -2.323 1.033 1.00 91.50 93 ALA A CA 1
ATOM 715 C C . ALA A 1 93 ? 8.589 -2.216 2.541 1.00 91.50 93 ALA A C 1
ATOM 717 O O . ALA A 1 93 ? 7.726 -2.910 3.059 1.00 91.50 93 ALA A O 1
ATOM 718 N N . GLU A 1 94 ? 9.232 -1.266 3.223 1.00 91.88 94 GLU A N 1
ATOM 719 C CA . GLU A 1 94 ? 9.066 -1.062 4.668 1.00 91.88 94 GLU A CA 1
ATOM 720 C C . GLU A 1 94 ? 7.631 -0.671 5.050 1.00 91.88 94 GLU A C 1
ATOM 722 O O . GLU A 1 94 ? 7.097 -1.137 6.053 1.00 91.88 94 GLU A O 1
ATOM 727 N N . ALA A 1 95 ? 6.982 0.181 4.247 1.00 92.50 95 ALA A N 1
ATOM 728 C CA . ALA A 1 95 ? 5.589 0.554 4.479 1.00 92.50 95 ALA A CA 1
ATOM 729 C C . ALA A 1 95 ? 4.640 -0.619 4.195 1.00 92.50 95 ALA A C 1
ATOM 731 O O . ALA A 1 95 ? 3.650 -0.790 4.905 1.00 92.50 95 ALA A O 1
ATOM 732 N N . PHE A 1 96 ? 4.959 -1.430 3.183 1.00 90.88 96 PHE A N 1
ATOM 733 C CA . PHE A 1 96 ? 4.245 -2.660 2.871 1.00 90.88 96 PHE A CA 1
ATOM 734 C C . PHE A 1 96 ? 4.341 -3.679 4.008 1.00 90.88 96 PHE A C 1
ATOM 736 O O . PHE A 1 96 ? 3.322 -4.228 4.409 1.00 90.88 96 PHE A O 1
ATOM 743 N N . ASP A 1 97 ? 5.523 -3.871 4.588 1.00 91.81 97 ASP A N 1
ATOM 744 C CA . ASP A 1 97 ? 5.725 -4.784 5.715 1.00 91.81 97 ASP A CA 1
ATOM 745 C C . ASP A 1 97 ? 5.018 -4.284 6.982 1.00 91.81 97 ASP A C 1
ATOM 747 O O . ASP A 1 97 ? 4.287 -5.036 7.629 1.00 91.81 97 ASP A O 1
ATOM 751 N N . LYS A 1 98 ? 5.135 -2.984 7.285 1.00 93.88 98 LYS A N 1
ATOM 752 C CA . LYS A 1 98 ? 4.470 -2.346 8.434 1.00 93.88 98 LYS A CA 1
ATOM 753 C C . LYS A 1 98 ? 2.943 -2.443 8.374 1.00 93.88 98 LYS A C 1
ATOM 755 O O . LYS A 1 98 ? 2.290 -2.524 9.411 1.00 93.88 98 LYS A O 1
ATOM 760 N N . PHE A 1 99 ? 2.341 -2.495 7.185 1.00 94.50 99 PHE A N 1
ATOM 761 C CA . PHE A 1 99 ? 0.902 -2.743 7.058 1.00 94.50 99 PHE A CA 1
ATOM 762 C C . PHE A 1 99 ? 0.471 -4.050 7.741 1.00 94.50 99 PHE A C 1
ATOM 764 O O . PHE A 1 99 ? -0.555 -4.078 8.422 1.00 94.50 99 PHE A O 1
ATOM 771 N N . TRP A 1 100 ? 1.270 -5.112 7.607 1.00 91.88 100 TRP A N 1
ATOM 772 C CA . TRP A 1 100 ? 0.982 -6.419 8.200 1.00 91.88 100 TRP A CA 1
ATOM 773 C C . TRP A 1 100 ? 1.180 -6.448 9.712 1.00 91.88 100 TRP A C 1
ATOM 775 O O . TRP A 1 100 ? 0.733 -7.386 10.370 1.00 91.88 100 TRP A O 1
ATOM 785 N N . GLU A 1 101 ? 1.810 -5.428 10.296 1.00 95.06 101 GLU A N 1
ATOM 786 C CA . GLU A 1 101 ? 1.802 -5.220 11.744 1.00 95.06 101 GLU A CA 1
ATOM 787 C C . GLU A 1 101 ? 0.419 -4.744 12.204 1.00 95.06 101 GLU A C 1
ATOM 789 O O . GLU A 1 101 ? -0.075 -5.239 13.216 1.00 95.06 101 GLU A O 1
ATOM 794 N N . PHE A 1 102 ? -0.240 -3.884 11.417 1.00 96.19 102 PHE A N 1
ATOM 795 C CA . PHE A 1 102 ? -1.538 -3.291 11.743 1.00 96.19 102 PHE A CA 1
ATOM 796 C C . PHE A 1 102 ? -2.754 -4.167 11.422 1.00 96.19 102 PHE A C 1
ATOM 798 O O . PHE A 1 102 ? -3.761 -4.115 12.133 1.00 96.19 102 PHE A O 1
ATOM 805 N N . ALA A 1 103 ? -2.712 -4.922 10.325 1.00 95.50 103 ALA A N 1
ATOM 806 C CA . ALA A 1 103 ? -3.903 -5.559 9.781 1.00 95.50 103 ALA A CA 1
ATOM 807 C C . ALA A 1 103 ? -3.645 -6.971 9.260 1.00 95.50 103 ALA A C 1
ATOM 809 O O . ALA A 1 103 ? -2.599 -7.262 8.684 1.00 95.50 103 ALA A O 1
ATOM 810 N N . ASP A 1 104 ? -4.661 -7.818 9.399 1.00 94.19 104 ASP A N 1
ATOM 811 C CA . ASP A 1 104 ? -4.777 -9.050 8.631 1.00 94.19 104 ASP A CA 1
ATOM 812 C C . ASP A 1 104 ? -5.495 -8.724 7.319 1.00 94.19 104 ASP A C 1
ATOM 814 O O . ASP A 1 104 ? -6.520 -8.030 7.326 1.00 94.19 104 ASP A O 1
ATOM 818 N N . ALA A 1 105 ? -4.989 -9.218 6.188 1.00 90.25 105 ALA A N 1
ATOM 819 C CA . ALA A 1 105 ? -5.613 -8.981 4.892 1.00 90.25 105 ALA A CA 1
ATOM 820 C C . ALA A 1 105 ? -5.843 -10.252 4.077 1.00 90.25 105 ALA A C 1
ATOM 822 O O . ALA A 1 105 ? -5.079 -11.213 4.115 1.00 90.25 105 ALA A O 1
ATOM 823 N N . GLU A 1 106 ? -6.928 -10.213 3.315 1.00 85.75 106 GLU A N 1
ATOM 824 C CA . GLU A 1 106 ? -7.371 -11.234 2.383 1.00 85.75 106 GLU A CA 1
ATOM 825 C C . GLU A 1 106 ? -7.367 -10.626 0.978 1.00 85.75 106 GLU A C 1
ATOM 827 O O . GLU A 1 106 ? -8.107 -9.678 0.683 1.00 85.75 106 GLU A O 1
ATOM 832 N N . TRP A 1 107 ? -6.534 -11.173 0.095 1.00 76.69 107 TRP A N 1
ATOM 833 C CA . TRP A 1 107 ? -6.513 -10.781 -1.310 1.00 76.69 107 TRP A CA 1
ATOM 834 C C . TRP A 1 107 ? -7.848 -11.124 -1.965 1.00 76.69 107 TRP A C 1
ATOM 836 O O . TRP A 1 107 ? -8.325 -12.255 -1.882 1.00 76.69 107 TRP A O 1
ATOM 846 N N . ARG A 1 108 ? -8.466 -10.135 -2.614 1.00 66.06 108 ARG A N 1
ATOM 847 C CA . ARG A 1 108 ? -9.745 -10.301 -3.305 1.00 66.06 108 ARG A CA 1
ATOM 848 C C . ARG A 1 108 ? -9.592 -9.837 -4.739 1.00 66.06 108 ARG A C 1
ATOM 850 O O . ARG A 1 108 ? -9.537 -8.639 -5.016 1.00 66.06 108 ARG A O 1
ATOM 857 N N . GLY A 1 109 ? -9.527 -10.817 -5.630 1.00 54.31 109 GLY A N 1
ATOM 858 C CA . GLY A 1 109 ? -9.274 -10.638 -7.050 1.00 54.31 109 GLY A CA 1
ATOM 859 C C . GLY A 1 109 ? -8.166 -11.578 -7.498 1.00 54.31 109 GLY A C 1
ATOM 860 O O . GLY A 1 109 ? -7.015 -11.426 -7.105 1.00 54.31 109 GLY A O 1
ATOM 861 N N . ASP A 1 110 ? -8.530 -12.522 -8.350 1.00 45.50 110 ASP A N 1
ATOM 862 C CA . ASP A 1 110 ? -7.730 -13.655 -8.832 1.00 45.50 110 ASP A CA 1
ATOM 863 C C . ASP A 1 110 ? -6.521 -13.236 -9.701 1.00 45.50 110 ASP A C 1
ATOM 865 O O . ASP A 1 110 ? -5.894 -14.062 -10.347 1.00 45.50 110 ASP A O 1
ATOM 869 N N . GLY A 1 111 ? -6.207 -11.939 -9.774 1.00 43.34 111 GLY A N 1
ATOM 870 C CA . GLY A 1 111 ? -5.257 -11.396 -10.739 1.00 43.34 111 GLY A CA 1
ATOM 871 C C . GLY A 1 111 ? -3.791 -11.496 -10.330 1.00 43.34 111 GLY A C 1
ATOM 872 O O . GLY A 1 111 ? -2.949 -11.563 -11.217 1.00 43.34 111 GLY A O 1
ATOM 873 N N . LEU A 1 112 ? -3.476 -11.470 -9.028 1.00 44.94 112 LEU A N 1
ATOM 874 C CA . LEU A 1 112 ? -2.104 -11.479 -8.506 1.00 44.94 112 LEU A CA 1
ATOM 875 C C . LEU A 1 112 ? -2.083 -12.066 -7.089 1.00 44.94 112 LEU A C 1
ATOM 877 O O . LEU A 1 112 ? -2.222 -11.345 -6.103 1.00 44.94 112 LEU A O 1
ATOM 881 N N . VAL A 1 113 ? -1.927 -13.387 -6.985 1.00 38.69 113 VAL A N 1
ATOM 882 C CA . VAL A 1 113 ? -1.552 -14.029 -5.719 1.00 38.69 113 VAL A CA 1
ATOM 883 C C . VAL A 1 113 ? -0.075 -13.723 -5.489 1.00 38.69 113 VAL A C 1
ATOM 885 O O . VAL A 1 113 ? 0.791 -14.363 -6.073 1.00 38.69 113 VAL A O 1
ATOM 888 N N . ILE A 1 114 ? 0.208 -12.715 -4.666 1.00 39.16 114 ILE A N 1
ATOM 889 C CA . ILE A 1 114 ? 1.557 -12.470 -4.153 1.00 39.16 114 ILE A CA 1
ATOM 890 C C . ILE A 1 114 ? 1.756 -13.463 -3.005 1.00 39.16 114 ILE A C 1
ATOM 892 O O . ILE A 1 114 ? 1.354 -13.187 -1.875 1.00 39.16 114 ILE A O 1
ATOM 896 N N . SER A 1 115 ? 2.260 -14.656 -3.327 1.00 34.00 115 SER A N 1
ATOM 897 C CA . SER A 1 115 ? 2.688 -15.658 -2.339 1.00 34.00 115 SER A CA 1
ATOM 898 C C . SER A 1 115 ? 4.029 -15.294 -1.717 1.00 34.00 115 SER A C 1
ATOM 900 O O . SER A 1 115 ? 4.920 -14.891 -2.506 1.00 34.00 115 SER A O 1
#

Sequence (115 aa):
MIIVSFFATLKSEVDAVEFETWVREEWSPKLNGKDGPKGMTGQIAKGDRGPAKGHYLGAVYFDSASTRDWYFPVEGEGLSAAGRQEIEACGFAEAFDKFWEFADAEWRGDGLVIS

Secondary structure (DSSP, 8-state):
-EEEEEEEEE-TT--HHHHHHHIIIIIHHHHHSTTSSTTEEEEEEE--SGGGTT-EEEEEEES-HHHHHHH--STTS---HHHHHHHHHTTHHHHHHHHHHHEEE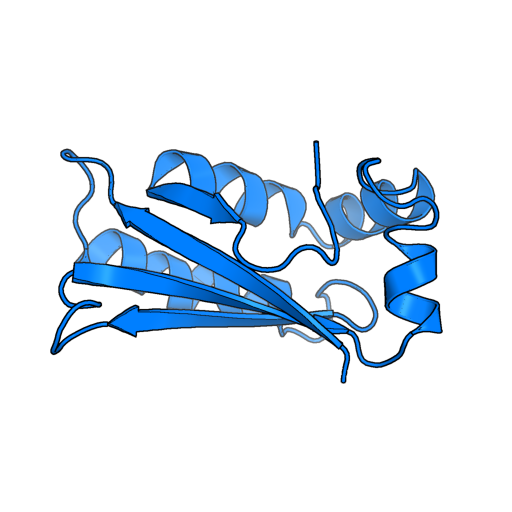EE-STT----

Radius of gyration: 14.04 Å; chains: 1; bounding box: 38×28×39 Å

pLDDT: mean 89.28, std 13.07, range [34.0, 97.88]